Protein AF-A0A2Z6RZK9-F1 (afdb_monomer)

Foldseek 3Di:
DDDDDDPPPPLVVLVVVVVVCLVVLVVLLDLVNLVSLQVQLVPPVRDDDLVSLLSNLVSLLDPVSQDQQDPVSLVSLVSSVSSNVSSVVVCVPDPHDDDPVSVVSNVVSVVVSVVSNVSNVVNVVVVCVVVPPDPPVPPPD

Sequence (141 aa):
MEGSPSQSGSSSSNIAVLNENIKDLKNLTKPNYLHALKLLFENLQNEFSPQSLINSLEALIDPTPFNYYSKESVIRLELHLRTWVTILERICFSPIVLSKELRDNVYSSLAKFAEIHRKTTLVIEIGLDNSFRPNFNQFNH

Secondary structure (DSSP, 8-state):
-PPPP---TTHHHHHHHHHHHTS-GGGGGSHHHHHHHHHHHH-TTS---HHHHHHHHHHHS--TT--TT-HHHHHHHHHHHHHHHHHHHHHHTTT----HHHHHHHHHHHHHHHHHHHHHHHHHHHHHHHHH---GGGS--

Solvent-accessible surface area (backbone atoms only — not comparable to full-atom values): 8511 Å² total; per-residue (Å²): 137,84,82,79,82,80,91,66,73,66,64,61,55,53,50,52,54,44,60,56,42,62,74,46,55,82,54,59,78,40,64,70,51,40,51,55,52,31,57,53,57,67,38,79,87,58,84,74,55,69,65,59,54,50,55,52,50,64,62,65,44,63,66,82,86,67,59,71,87,47,77,68,40,54,58,46,49,53,50,50,52,51,31,51,48,42,50,49,49,56,40,72,77,41,101,60,82,79,53,70,68,57,50,54,48,48,55,56,30,51,56,50,50,52,52,49,50,54,53,29,51,50,51,49,52,52,53,45,55,68,70,64,56,71,75,80,78,74,79,80,125

Mean predicted aligned error: 12.16 Å

Radius of gyration: 20.81 Å; Cα contacts (8 Å, |Δi|>4): 69; chains: 1; bounding box: 50×32×84 Å

pLDDT: mean 74.68, std 18.2, range [35.5, 95.56]

Structure (mmCIF, N/CA/C/O backbone):
data_AF-A0A2Z6RZK9-F1
#
_entry.id   AF-A0A2Z6RZK9-F1
#
loop_
_atom_site.group_PDB
_atom_site.id
_atom_site.type_symbol
_atom_site.label_atom_id
_atom_site.label_alt_id
_atom_site.label_comp_id
_atom_site.label_asym_id
_atom_site.label_entity_id
_atom_site.label_seq_id
_atom_site.pdbx_PDB_ins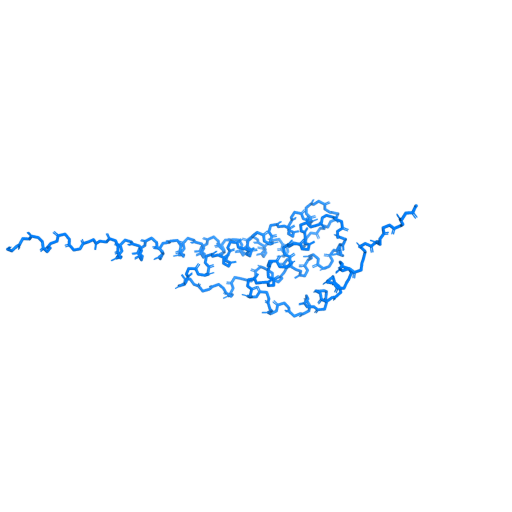_code
_atom_site.Cartn_x
_atom_site.Cartn_y
_atom_site.Cartn_z
_atom_site.occupancy
_atom_site.B_iso_or_equiv
_atom_site.auth_seq_id
_atom_site.auth_comp_id
_atom_site.auth_asym_id
_atom_site.auth_atom_id
_atom_site.pdbx_PDB_model_num
ATOM 1 N N . MET A 1 1 ? 27.427 -3.086 41.692 1.00 39.72 1 MET A N 1
ATOM 2 C CA . MET A 1 1 ? 26.005 -2.945 41.322 1.00 39.72 1 MET A CA 1
ATOM 3 C C . MET A 1 1 ? 25.950 -1.776 40.354 1.00 39.72 1 MET A C 1
ATOM 5 O O . MET A 1 1 ? 25.763 -0.644 40.770 1.00 39.72 1 MET A O 1
ATOM 9 N N . GLU A 1 2 ? 26.316 -2.032 39.099 1.00 35.91 2 GLU A N 1
ATOM 10 C CA . GLU A 1 2 ? 26.348 -1.005 38.055 1.00 35.91 2 GLU A CA 1
ATOM 11 C C . GLU A 1 2 ? 24.962 -0.927 37.420 1.00 35.91 2 GLU A C 1
ATOM 13 O O . GLU A 1 2 ? 24.450 -1.919 36.905 1.00 35.91 2 GLU A O 1
ATOM 18 N N . GLY A 1 3 ? 24.326 0.237 37.536 1.00 42.28 3 GLY A N 1
ATOM 19 C CA . GLY A 1 3 ? 23.067 0.525 36.865 1.00 42.28 3 GLY A CA 1
ATOM 20 C C . GLY A 1 3 ? 23.322 0.773 35.384 1.00 42.28 3 GLY A C 1
ATOM 21 O O . GLY A 1 3 ? 24.082 1.668 35.023 1.00 42.28 3 GLY A O 1
ATOM 22 N N . SER A 1 4 ? 22.690 -0.023 34.528 1.00 40.69 4 SER A N 1
ATOM 23 C CA . SER A 1 4 ? 22.663 0.214 33.086 1.00 40.69 4 SER A CA 1
ATOM 24 C C . SER A 1 4 ? 21.869 1.494 32.771 1.00 40.69 4 SER A C 1
ATOM 26 O O . SER A 1 4 ? 20.823 1.713 33.387 1.00 40.69 4 SER A O 1
ATOM 28 N N . PRO A 1 5 ? 22.293 2.334 31.809 1.00 45.03 5 PRO A N 1
ATOM 29 C CA . PRO A 1 5 ? 21.509 3.488 31.393 1.00 45.03 5 PRO A CA 1
ATOM 30 C C . PRO A 1 5 ? 20.358 3.038 30.487 1.00 45.03 5 PRO A C 1
ATOM 32 O O . PRO A 1 5 ? 20.573 2.390 29.462 1.00 45.03 5 PRO A O 1
ATOM 35 N N . SER A 1 6 ? 19.133 3.413 30.854 1.00 44.59 6 SER A N 1
ATOM 36 C CA . SER A 1 6 ? 17.923 3.207 30.059 1.00 44.59 6 SER A CA 1
ATOM 37 C C . SER A 1 6 ? 18.034 3.871 28.681 1.00 44.59 6 SER A C 1
ATOM 39 O O . SER A 1 6 ? 18.014 5.096 28.560 1.00 44.59 6 SER A O 1
ATOM 41 N N . GLN A 1 7 ? 18.084 3.062 27.621 1.00 43.22 7 GLN A N 1
ATOM 42 C CA . GLN A 1 7 ? 17.841 3.493 26.242 1.00 43.22 7 GLN A CA 1
ATOM 43 C C . GLN A 1 7 ? 16.335 3.722 26.022 1.00 43.22 7 GLN A C 1
ATOM 45 O O . GLN A 1 7 ? 15.662 2.918 25.389 1.00 43.22 7 GLN A O 1
ATOM 50 N N . SER A 1 8 ? 15.772 4.806 26.559 1.00 40.50 8 SER A N 1
ATOM 51 C CA . SER A 1 8 ? 14.391 5.228 26.244 1.00 40.50 8 SER A CA 1
ATOM 52 C C . SER A 1 8 ? 14.317 6.571 25.508 1.00 40.50 8 SER A C 1
ATOM 54 O O . SER A 1 8 ? 13.237 7.011 25.122 1.00 40.50 8 SER A O 1
ATOM 56 N N . GLY A 1 9 ? 15.461 7.221 25.265 1.00 35.50 9 GLY A N 1
ATOM 57 C CA . GLY A 1 9 ? 15.517 8.592 24.747 1.00 35.50 9 GLY A CA 1
ATOM 58 C C . GLY A 1 9 ? 15.498 8.764 23.222 1.00 35.50 9 GLY A C 1
ATOM 59 O O . GLY A 1 9 ? 15.293 9.887 22.770 1.00 35.50 9 GLY A O 1
ATOM 60 N N . SER A 1 10 ? 15.710 7.715 22.412 1.00 43.12 10 SER A N 1
ATOM 61 C CA . SER A 1 10 ? 15.830 7.869 20.944 1.00 43.12 10 SER A CA 1
ATOM 62 C C . SER A 1 10 ? 14.545 7.581 20.158 1.00 43.12 10 SER A C 1
ATOM 64 O O . SER A 1 10 ? 14.350 8.141 19.082 1.00 43.12 10 SER A O 1
ATOM 66 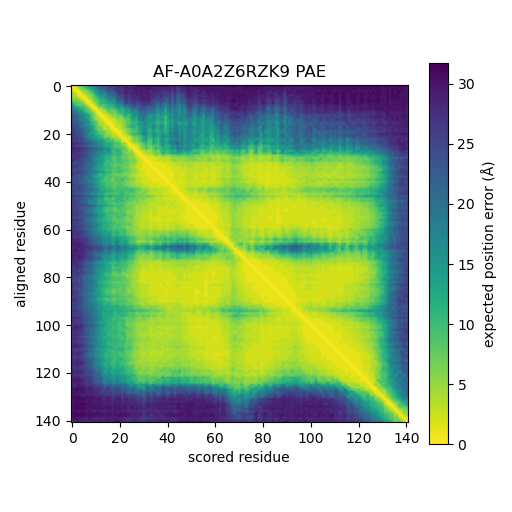N N . SER A 1 11 ? 13.636 6.750 20.679 1.00 45.62 11 SER A N 1
ATOM 67 C CA . SER A 1 11 ? 12.389 6.410 19.975 1.00 45.62 11 SER A CA 1
ATOM 68 C C . SER A 1 11 ? 11.384 7.564 19.993 1.00 45.62 11 SER A C 1
ATOM 70 O O . SER A 1 11 ? 10.771 7.864 18.971 1.00 45.62 11 SER A O 1
ATOM 72 N N . SER A 1 12 ? 11.263 8.272 21.119 1.00 44.72 12 SER A N 1
ATOM 73 C CA . SER A 1 12 ? 10.294 9.365 21.275 1.00 44.72 12 SER A CA 1
ATOM 74 C C . SER A 1 12 ? 10.627 10.595 20.423 1.00 44.72 12 SER A C 1
ATOM 76 O O . SER A 1 12 ? 9.718 11.242 19.905 1.00 44.72 12 SER A O 1
ATOM 78 N N . SER A 1 13 ? 11.915 10.904 20.223 1.00 44.50 13 SER A N 1
ATOM 79 C CA . SER A 1 13 ? 12.345 12.022 19.370 1.00 44.50 13 SER A CA 1
ATOM 80 C C . SER A 1 13 ? 12.116 11.730 17.885 1.00 44.50 13 SER A C 1
ATOM 82 O O . SER A 1 13 ? 11.633 12.597 17.161 1.00 44.50 13 SER A O 1
ATOM 84 N N . ASN A 1 14 ? 12.364 10.493 17.443 1.00 47.41 14 ASN A N 1
ATOM 85 C CA . ASN A 1 14 ? 12.094 10.069 16.070 1.00 47.41 14 ASN A CA 1
ATOM 86 C C . ASN A 1 14 ? 10.592 10.054 15.753 1.00 47.41 14 ASN A C 1
ATOM 88 O O . ASN A 1 14 ? 10.204 10.474 14.666 1.00 47.41 14 ASN A O 1
ATOM 92 N N . ILE A 1 15 ? 9.746 9.631 16.700 1.00 51.53 15 ILE A N 1
ATOM 93 C CA . ILE A 1 15 ? 8.284 9.647 16.540 1.00 51.53 15 ILE A CA 1
ATOM 94 C C . ILE A 1 15 ? 7.758 11.081 16.455 1.00 51.53 15 ILE A C 1
ATOM 96 O O . ILE A 1 15 ? 6.959 11.362 15.570 1.00 51.53 15 ILE A O 1
ATOM 100 N N . ALA A 1 16 ? 8.216 12.003 17.309 1.00 49.06 16 ALA A N 1
ATOM 101 C CA . ALA A 1 16 ? 7.786 13.404 17.259 1.00 49.06 16 ALA A CA 1
ATOM 102 C C . ALA A 1 16 ? 8.204 14.092 15.947 1.00 49.06 16 ALA A C 1
ATOM 104 O O . ALA A 1 16 ? 7.379 14.729 15.295 1.00 49.06 16 ALA A O 1
ATOM 105 N N . VAL A 1 17 ? 9.453 13.883 15.513 1.00 49.41 17 VAL A N 1
ATOM 106 C CA . VAL A 1 17 ? 9.977 14.407 14.243 1.00 49.41 17 VAL A CA 1
ATOM 107 C C . VAL A 1 17 ? 9.222 13.816 13.051 1.00 49.41 17 VAL A C 1
ATOM 109 O O . VAL A 1 17 ? 8.901 14.539 12.117 1.00 49.41 17 VAL A O 1
ATOM 112 N N . LEU A 1 18 ? 8.873 12.526 13.071 1.00 52.31 18 LEU A N 1
ATOM 113 C CA . LEU A 1 18 ? 8.072 11.919 12.006 1.00 52.31 18 LEU A CA 1
ATOM 114 C C . LEU A 1 18 ? 6.591 12.285 12.069 1.00 52.31 18 LEU A C 1
ATOM 116 O O . LEU A 1 18 ? 5.997 12.390 11.013 1.00 52.31 18 LEU A O 1
ATOM 120 N N . ASN A 1 19 ? 5.996 12.561 13.229 1.00 52.00 19 ASN A N 1
ATOM 121 C CA . ASN A 1 19 ? 4.621 13.068 13.310 1.00 52.00 19 ASN A CA 1
ATOM 122 C C . ASN A 1 19 ? 4.519 14.496 12.742 1.00 52.00 19 ASN A C 1
ATOM 124 O O . ASN A 1 19 ? 3.540 14.835 12.077 1.00 52.00 19 ASN A O 1
ATOM 128 N N . GLU A 1 20 ? 5.562 15.310 12.938 1.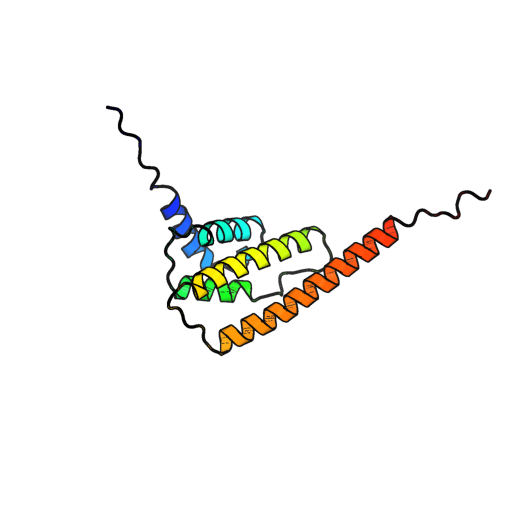00 50.00 20 GLU A N 1
ATOM 129 C CA . GLU A 1 20 ? 5.726 16.583 12.231 1.00 50.00 20 GLU A CA 1
ATOM 130 C C . GLU A 1 20 ? 5.980 16.360 10.728 1.00 50.00 20 GLU A C 1
ATOM 132 O O . GLU A 1 20 ? 5.313 16.981 9.908 1.00 50.00 20 GLU A O 1
ATOM 137 N N . ASN A 1 21 ? 6.829 15.400 10.337 1.00 48.72 21 ASN A N 1
ATOM 138 C CA . ASN A 1 21 ? 7.094 15.090 8.921 1.00 48.72 21 ASN A CA 1
ATOM 139 C C . ASN A 1 21 ? 5.953 14.332 8.207 1.00 48.72 21 ASN A C 1
ATOM 141 O O . ASN A 1 21 ? 5.908 14.335 6.981 1.00 48.72 21 ASN A O 1
ATOM 145 N N . ILE A 1 22 ? 5.013 13.706 8.925 1.00 52.78 22 ILE A N 1
ATOM 146 C CA . ILE A 1 22 ? 3.749 13.169 8.389 1.00 52.78 22 ILE A CA 1
ATOM 147 C C . ILE A 1 22 ? 2.840 14.330 7.963 1.00 52.78 22 ILE A C 1
ATOM 149 O O . ILE A 1 22 ? 1.911 14.120 7.197 1.00 52.78 22 ILE A O 1
ATOM 153 N N . LYS A 1 23 ? 3.100 15.576 8.378 1.00 50.38 23 LYS A N 1
ATOM 154 C CA . LYS A 1 23 ? 2.490 16.742 7.715 1.00 50.38 23 LYS A CA 1
ATOM 155 C C . LYS A 1 23 ? 3.168 17.052 6.372 1.00 50.38 23 LYS A C 1
ATOM 157 O O . LYS A 1 23 ? 2.506 17.541 5.460 1.00 50.38 23 LYS A O 1
ATOM 162 N N . ASP A 1 24 ? 4.429 16.656 6.202 1.00 53.19 24 ASP A N 1
ATOM 163 C CA . ASP A 1 24 ? 5.241 16.806 4.986 1.00 53.19 24 ASP A CA 1
ATOM 164 C C . ASP A 1 24 ? 5.300 15.516 4.140 1.00 53.19 24 ASP A C 1
ATOM 166 O O . ASP A 1 24 ? 6.353 15.102 3.639 1.00 53.19 24 ASP A O 1
ATOM 170 N N . LEU A 1 25 ? 4.136 14.897 3.907 1.00 55.78 25 LEU A N 1
ATOM 171 C CA . LEU A 1 25 ? 3.940 13.668 3.105 1.00 55.78 25 LEU A CA 1
ATOM 172 C C . LEU A 1 25 ? 4.579 13.720 1.707 1.00 55.78 25 LEU A C 1
ATOM 174 O O . LEU A 1 25 ? 4.882 12.685 1.117 1.00 55.78 25 LEU A O 1
ATOM 178 N N . LYS A 1 26 ? 4.864 14.921 1.188 1.00 56.34 26 LYS A N 1
ATOM 179 C CA . LYS A 1 26 ? 5.576 15.146 -0.082 1.00 56.34 26 LYS A CA 1
ATOM 180 C C . LYS A 1 26 ? 6.984 14.525 -0.108 1.00 56.34 26 LYS A C 1
ATOM 182 O O . LYS A 1 26 ? 7.502 14.221 -1.184 1.00 56.34 26 LYS A O 1
ATOM 187 N N . ASN A 1 27 ? 7.594 14.294 1.056 1.00 59.47 27 ASN A N 1
ATOM 188 C CA . ASN A 1 27 ? 8.927 13.699 1.172 1.00 59.47 27 ASN A CA 1
ATOM 189 C C . ASN A 1 27 ? 8.934 12.159 1.114 1.00 59.47 27 ASN A C 1
ATOM 191 O O . ASN A 1 27 ? 10.009 11.574 0.952 1.00 59.47 27 ASN A O 1
ATOM 195 N N . LEU A 1 28 ? 7.768 11.494 1.148 1.00 64.88 28 LEU A N 1
ATOM 196 C CA . LEU A 1 28 ? 7.64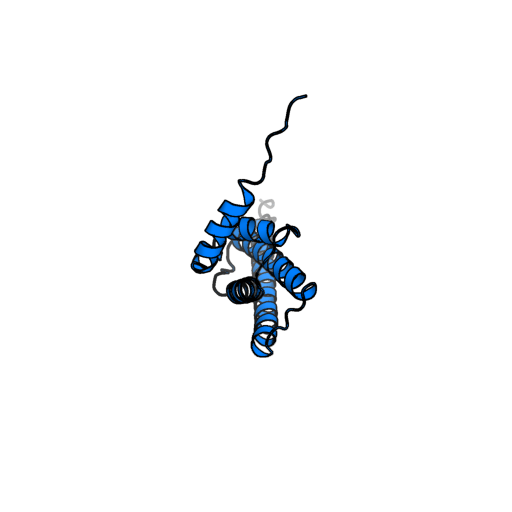9 10.029 1.000 1.00 64.88 28 LEU A CA 1
ATOM 197 C C . LEU A 1 28 ? 8.064 9.513 -0.387 1.00 64.88 28 LEU A C 1
ATOM 199 O O . LEU A 1 28 ? 8.126 8.313 -0.625 1.00 64.88 28 LEU A O 1
ATOM 203 N N . THR A 1 29 ? 8.420 10.413 -1.300 1.00 66.19 29 THR A N 1
ATOM 204 C CA . THR A 1 29 ? 9.006 10.083 -2.600 1.00 66.19 29 THR A CA 1
ATOM 205 C C . THR A 1 29 ? 10.449 9.572 -2.508 1.00 66.19 29 THR A C 1
ATOM 207 O O . THR A 1 29 ? 10.920 8.935 -3.453 1.00 66.19 29 THR A O 1
ATOM 210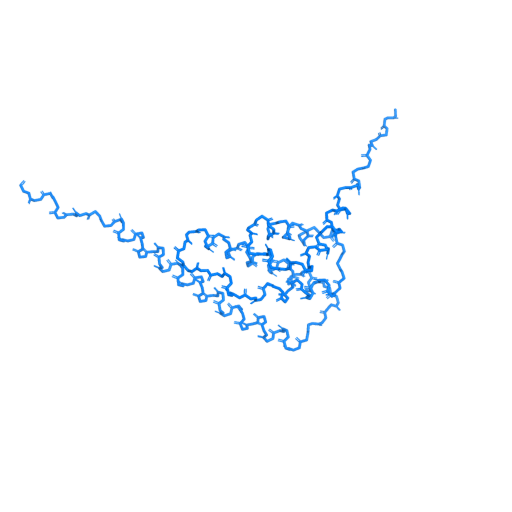 N N . LYS A 1 30 ? 11.171 9.803 -1.397 1.00 75.44 30 LYS A N 1
ATOM 211 C CA . LYS A 1 30 ? 12.566 9.345 -1.246 1.00 75.44 30 LYS A CA 1
ATOM 212 C C . LYS A 1 30 ? 12.653 8.011 -0.481 1.00 75.44 30 LYS A C 1
ATOM 214 O O . LYS A 1 30 ? 12.066 7.899 0.598 1.00 75.44 30 LYS A O 1
ATOM 219 N N . PRO A 1 31 ? 13.470 7.041 -0.943 1.00 79.81 31 PRO A N 1
ATOM 220 C CA . PRO A 1 31 ? 13.596 5.722 -0.310 1.00 79.81 31 PRO A CA 1
ATOM 221 C C . PRO A 1 31 ? 13.949 5.751 1.183 1.00 79.81 31 PRO A C 1
ATOM 223 O O . PRO A 1 31 ? 13.379 4.992 1.959 1.00 79.81 31 PRO A O 1
ATOM 226 N N . ASN A 1 32 ? 14.836 6.654 1.613 1.00 79.12 32 ASN A N 1
ATOM 227 C CA . ASN A 1 32 ? 15.260 6.726 3.017 1.00 79.12 32 ASN A CA 1
ATOM 228 C C . ASN A 1 32 ? 14.100 7.077 3.963 1.00 79.12 32 ASN A C 1
ATOM 230 O O . ASN A 1 32 ? 14.026 6.532 5.063 1.00 79.12 32 ASN A O 1
ATOM 234 N N . TYR A 1 33 ? 13.175 7.942 3.530 1.00 80.56 33 TYR A N 1
ATOM 235 C CA . TYR A 1 33 ? 11.993 8.283 4.323 1.00 80.56 33 TYR A CA 1
ATOM 236 C C . TYR A 1 33 ? 10.998 7.119 4.371 1.00 80.56 33 TYR A C 1
ATOM 238 O O . TYR A 1 33 ? 10.507 6.799 5.450 1.00 80.56 33 TYR A O 1
ATOM 246 N N . LEU A 1 34 ? 10.764 6.428 3.247 1.00 82.50 34 LEU A N 1
ATOM 247 C CA . LEU A 1 34 ? 9.920 5.222 3.218 1.00 82.50 34 LEU A CA 1
ATOM 248 C C . LEU A 1 34 ? 10.470 4.107 4.112 1.00 82.50 34 LEU A C 1
ATOM 250 O O . LEU A 1 34 ? 9.704 3.437 4.801 1.00 82.50 34 LEU A O 1
ATOM 254 N N . HIS A 1 35 ? 11.792 3.930 4.124 1.00 85.19 35 HIS A N 1
ATOM 255 C CA . HIS A 1 35 ? 12.457 2.949 4.971 1.00 85.19 35 HIS A CA 1
ATOM 256 C C . HIS A 1 35 ? 12.323 3.291 6.460 1.00 85.19 35 HIS A C 1
ATOM 258 O O . HIS A 1 35 ? 11.961 2.429 7.257 1.00 85.19 35 HIS A O 1
ATOM 264 N N . ALA A 1 36 ? 12.561 4.551 6.842 1.00 85.75 36 ALA A N 1
ATOM 265 C CA . ALA A 1 36 ? 12.362 4.999 8.220 1.00 85.75 36 ALA A CA 1
ATOM 266 C C . ALA A 1 36 ? 10.902 4.823 8.669 1.00 85.75 36 ALA A C 1
ATOM 268 O O . ALA A 1 36 ? 10.649 4.335 9.770 1.00 85.75 36 ALA A O 1
ATOM 269 N N . LEU A 1 37 ? 9.946 5.155 7.795 1.00 85.31 37 LEU A N 1
ATOM 270 C CA . LEU A 1 37 ? 8.520 4.982 8.058 1.00 85.31 37 LEU A CA 1
ATOM 271 C C . LEU A 1 37 ? 8.151 3.505 8.255 1.00 85.31 37 LEU A C 1
ATOM 273 O O . LEU A 1 37 ? 7.432 3.170 9.192 1.00 85.31 37 LEU A O 1
ATOM 277 N N . LYS A 1 38 ? 8.685 2.614 7.415 1.00 89.44 38 LYS A N 1
ATOM 278 C CA . LYS A 1 38 ? 8.503 1.165 7.555 1.00 89.44 38 LYS A CA 1
ATOM 279 C C . LYS A 1 38 ? 8.977 0.672 8.922 1.00 89.44 38 LYS A C 1
ATOM 281 O O . LYS A 1 38 ? 8.199 0.048 9.634 1.00 89.44 38 LYS A O 1
ATOM 286 N N . LEU A 1 39 ? 10.207 1.011 9.318 1.00 88.69 39 LEU A N 1
ATOM 287 C CA . LEU A 1 39 ? 10.768 0.596 10.611 1.00 88.69 39 LEU A CA 1
ATOM 288 C C . LEU A 1 39 ? 9.918 1.064 11.800 1.00 88.69 39 LEU A C 1
ATOM 290 O O . LEU A 1 39 ? 9.792 0.347 12.793 1.00 88.69 39 LEU A O 1
ATOM 294 N N . LEU A 1 40 ? 9.318 2.254 11.705 1.00 87.50 40 LEU A N 1
ATOM 295 C CA . LEU A 1 40 ? 8.419 2.753 12.742 1.00 87.50 40 LEU A CA 1
ATOM 296 C C . LEU A 1 40 ? 7.168 1.889 12.894 1.00 87.50 40 LEU A C 1
ATOM 298 O O . LEU A 1 40 ? 6.794 1.583 14.026 1.00 87.50 40 LEU A O 1
ATOM 302 N N . PHE A 1 41 ? 6.521 1.522 11.786 1.00 87.50 41 PHE A N 1
ATOM 303 C CA . PHE A 1 41 ? 5.296 0.724 11.822 1.00 87.50 41 PHE A CA 1
ATOM 304 C C . PHE A 1 41 ? 5.550 -0.759 12.112 1.00 87.50 41 PHE A C 1
ATOM 306 O O . PHE A 1 41 ? 4.679 -1.408 12.687 1.00 87.50 41 PHE A O 1
ATOM 313 N N . GLU A 1 42 ? 6.730 -1.285 11.771 1.00 88.75 42 GLU A N 1
ATOM 314 C CA . GLU A 1 42 ? 7.138 -2.659 12.107 1.00 88.75 42 GLU A CA 1
ATOM 315 C C . GLU A 1 42 ? 7.363 -2.850 13.612 1.00 88.75 42 GLU A C 1
ATOM 317 O O . GLU A 1 42 ? 7.164 -3.944 14.143 1.00 88.75 42 GLU A O 1
ATOM 322 N N . ASN A 1 43 ? 7.757 -1.795 14.327 1.00 87.50 43 ASN A N 1
ATOM 323 C CA . ASN A 1 43 ? 7.913 -1.872 15.769 1.00 87.50 43 ASN A CA 1
ATOM 324 C C . ASN A 1 43 ? 6.544 -1.849 16.469 1.00 87.50 43 ASN A C 1
ATOM 326 O O . ASN A 1 43 ? 5.950 -0.795 16.688 1.00 87.50 43 ASN A O 1
ATOM 330 N N . LEU A 1 44 ? 6.080 -3.026 16.892 1.00 82.19 44 LEU A N 1
ATOM 331 C CA . LEU A 1 44 ? 4.796 -3.205 17.576 1.00 82.19 44 LEU A CA 1
ATOM 332 C C . LEU A 1 44 ? 4.689 -2.466 18.921 1.00 82.19 44 LEU A C 1
ATOM 334 O O . LEU A 1 44 ? 3.571 -2.228 19.370 1.00 82.19 44 LEU A O 1
ATOM 338 N N . GLN A 1 45 ? 5.816 -2.088 19.540 1.00 84.44 45 GLN A N 1
ATOM 339 C CA . GLN A 1 45 ? 5.833 -1.275 20.764 1.00 84.44 45 GLN A CA 1
ATOM 340 C C . GLN A 1 45 ? 5.442 0.186 20.501 1.00 84.44 45 GLN A C 1
ATOM 342 O O . GLN A 1 45 ? 5.085 0.905 21.429 1.00 84.44 45 GLN A O 1
ATOM 347 N N . ASN A 1 46 ? 5.517 0.643 19.248 1.00 84.50 46 ASN A N 1
ATOM 348 C CA . ASN A 1 46 ? 5.117 1.994 18.888 1.00 84.50 46 ASN A CA 1
ATOM 349 C C . ASN A 1 46 ? 3.597 2.070 18.774 1.00 84.50 46 ASN A C 1
ATOM 351 O O . ASN A 1 46 ? 3.006 1.499 17.857 1.00 84.50 46 ASN A O 1
ATOM 355 N N . GLU A 1 47 ? 2.960 2.823 19.659 1.00 83.81 47 GLU A N 1
ATOM 356 C CA . GLU A 1 47 ? 1.536 3.116 19.554 1.00 83.81 47 GLU A CA 1
ATOM 357 C C . GLU A 1 47 ? 1.290 4.270 18.578 1.00 83.81 47 GLU A C 1
ATOM 359 O O . GLU A 1 47 ? 1.966 5.299 18.608 1.00 83.81 47 GLU A O 1
ATOM 364 N N . PHE A 1 48 ? 0.298 4.099 17.707 1.00 85.31 48 PHE A N 1
ATOM 365 C CA . PHE A 1 48 ? -0.115 5.117 16.750 1.00 85.31 48 PHE A CA 1
ATOM 366 C C . PHE A 1 48 ? -1.586 5.433 16.951 1.00 85.31 48 PHE A C 1
ATOM 368 O O . PHE A 1 48 ? -2.401 4.540 17.186 1.00 85.31 48 PHE A O 1
ATOM 375 N N . SER A 1 49 ? -1.938 6.708 16.803 1.00 87.75 49 SER A N 1
ATOM 376 C CA . SER A 1 49 ? -3.347 7.079 16.757 1.00 87.75 49 SER A CA 1
ATOM 377 C C . SER A 1 49 ? -4.004 6.494 15.496 1.00 87.75 49 SER A C 1
ATOM 379 O O . SER A 1 49 ? -3.346 6.408 14.449 1.00 87.75 49 SER A O 1
ATOM 381 N N . PRO A 1 50 ? -5.306 6.157 15.539 1.00 88.44 50 PRO A N 1
ATOM 382 C CA . PRO A 1 50 ? -6.044 5.748 14.347 1.00 88.44 50 PRO A CA 1
ATOM 383 C C . PRO A 1 50 ? -5.911 6.738 13.186 1.00 88.44 50 PRO A C 1
ATOM 385 O O . PRO A 1 50 ? -5.706 6.332 12.045 1.00 88.44 50 PRO A O 1
ATOM 388 N N . GLN A 1 51 ? -5.947 8.042 13.480 1.00 87.94 51 GLN A N 1
ATOM 389 C CA . GLN A 1 51 ? -5.826 9.082 12.462 1.00 87.94 51 GLN A CA 1
ATOM 390 C C . GLN A 1 51 ? -4.432 9.112 11.824 1.00 87.94 51 GLN A C 1
ATOM 392 O O . GLN A 1 51 ? -4.319 9.300 10.619 1.00 87.94 51 GLN A O 1
ATOM 397 N N . SER A 1 52 ? -3.366 8.882 12.598 1.00 86.88 52 SER A N 1
ATOM 398 C CA . SER A 1 52 ? -1.998 8.806 12.065 1.00 86.88 52 SER A CA 1
ATOM 399 C C . SER A 1 52 ? -1.844 7.648 11.077 1.00 86.88 52 SER A C 1
ATOM 401 O O . SER A 1 52 ? -1.208 7.816 10.038 1.00 86.88 52 SER A O 1
ATOM 403 N N . LEU A 1 53 ? -2.445 6.490 11.373 1.00 89.38 53 LEU A N 1
ATOM 404 C CA . LEU A 1 53 ? -2.446 5.330 10.477 1.00 89.38 53 LEU A CA 1
ATOM 405 C C . LEU A 1 53 ? -3.253 5.603 9.204 1.00 89.38 53 LEU A C 1
ATOM 407 O O . LEU A 1 53 ? -2.770 5.320 8.111 1.00 89.38 53 LEU A O 1
ATOM 411 N N . ILE A 1 54 ? -4.438 6.206 9.336 1.00 90.69 54 ILE A N 1
ATOM 412 C CA . ILE A 1 54 ? -5.293 6.583 8.201 1.00 90.69 54 ILE A CA 1
ATOM 413 C C . ILE A 1 54 ? -4.591 7.600 7.293 1.00 90.69 54 ILE A C 1
ATOM 415 O O . ILE A 1 54 ? -4.467 7.351 6.099 1.00 90.69 54 ILE A O 1
ATOM 419 N N . ASN A 1 55 ? -4.051 8.686 7.850 1.00 89.00 55 ASN A N 1
ATOM 420 C CA . ASN A 1 55 ? -3.341 9.711 7.077 1.00 89.00 55 ASN A CA 1
ATOM 421 C C . ASN A 1 55 ? -2.116 9.127 6.357 1.00 89.00 55 ASN A C 1
ATOM 423 O O . ASN A 1 55 ? -1.815 9.486 5.221 1.00 89.00 55 ASN A O 1
ATOM 427 N N . SER A 1 56 ? -1.402 8.210 7.018 1.00 88.25 56 SER A N 1
ATOM 428 C CA . SER A 1 56 ? -0.250 7.528 6.420 1.00 88.25 56 SER A CA 1
ATOM 429 C C . SER A 1 56 ? -0.679 6.611 5.276 1.00 88.25 56 SER A C 1
ATOM 431 O O . SER A 1 56 ? -0.017 6.569 4.241 1.00 88.25 56 SER A O 1
ATOM 433 N N . LEU A 1 57 ? -1.804 5.906 5.436 1.00 91.12 57 LEU A N 1
ATOM 434 C CA . LEU A 1 57 ? -2.391 5.090 4.379 1.00 91.12 57 LEU A CA 1
ATOM 435 C C . LEU A 1 57 ? -2.775 5.957 3.175 1.00 91.12 57 LEU A C 1
ATOM 437 O O . LEU A 1 57 ? -2.371 5.642 2.059 1.00 91.12 57 LEU A O 1
ATOM 441 N N . GLU A 1 58 ? -3.485 7.064 3.406 1.00 89.88 58 GLU A N 1
ATOM 442 C CA . GLU A 1 58 ? -3.898 8.038 2.385 1.00 89.88 58 GLU A CA 1
ATOM 443 C C . GLU A 1 58 ? -2.718 8.665 1.644 1.00 89.88 58 GLU A C 1
ATOM 445 O O . GLU A 1 58 ? -2.806 8.930 0.451 1.00 89.88 58 GLU A O 1
ATOM 450 N N . ALA A 1 59 ? -1.586 8.875 2.304 1.00 86.31 59 ALA A N 1
ATOM 451 C CA . ALA A 1 59 ? -0.407 9.399 1.629 1.00 86.31 59 ALA A CA 1
ATOM 452 C C . ALA A 1 59 ? 0.258 8.389 0.686 1.00 86.31 59 ALA A C 1
ATOM 454 O O . ALA A 1 59 ? 0.906 8.772 -0.287 1.00 86.31 59 ALA A O 1
ATOM 455 N N . LEU A 1 60 ? 0.121 7.094 0.981 1.00 88.69 60 LEU A N 1
ATOM 456 C CA . LEU A 1 60 ? 0.765 6.017 0.233 1.00 88.69 60 LEU A CA 1
ATOM 457 C C . LEU A 1 60 ? -0.115 5.453 -0.888 1.00 88.69 60 LEU A C 1
ATOM 459 O O . LEU A 1 60 ? 0.381 4.679 -1.707 1.00 88.69 60 LEU A O 1
ATOM 463 N N . ILE A 1 61 ? -1.392 5.834 -0.980 1.00 89.44 61 ILE A N 1
ATOM 464 C CA . ILE A 1 61 ? -2.240 5.384 -2.093 1.00 89.44 61 ILE A CA 1
ATOM 465 C C . ILE A 1 61 ? -1.899 6.080 -3.416 1.00 89.44 61 ILE A C 1
ATOM 467 O O . ILE A 1 61 ? -2.340 5.591 -4.450 1.00 89.44 61 ILE A O 1
ATOM 471 N N . ASP A 1 62 ? -1.168 7.201 -3.429 1.00 84.06 62 ASP A N 1
ATOM 472 C CA . ASP A 1 62 ? -0.875 7.937 -4.666 1.00 84.06 62 ASP A CA 1
ATOM 473 C C . ASP A 1 62 ? 0.216 7.238 -5.506 1.00 84.06 62 ASP A C 1
ATOM 475 O O . ASP A 1 62 ? 1.375 7.170 -5.086 1.00 84.06 62 ASP A O 1
ATOM 479 N N . PRO A 1 63 ? -0.105 6.737 -6.716 1.00 81.81 63 PRO A N 1
ATOM 480 C CA . PRO A 1 63 ? 0.876 6.103 -7.589 1.00 81.81 63 PRO A CA 1
ATOM 481 C C . PRO A 1 63 ? 1.646 7.105 -8.467 1.00 81.81 63 PRO A C 1
ATOM 483 O O . PRO A 1 63 ? 2.590 6.711 -9.152 1.00 81.81 63 PRO A O 1
ATOM 486 N N . THR A 1 64 ? 1.266 8.387 -8.481 1.00 80.69 64 THR A N 1
ATOM 487 C CA . THR A 1 64 ? 1.845 9.428 -9.354 1.00 80.69 64 THR A CA 1
ATOM 488 C C . THR A 1 64 ? 3.377 9.554 -9.262 1.00 80.69 64 THR A C 1
ATOM 490 O O . THR A 1 64 ? 4.011 9.747 -10.301 1.00 80.69 64 THR A O 1
ATOM 493 N N . PRO A 1 65 ? 4.027 9.396 -8.088 1.00 75.50 65 PRO A N 1
ATOM 494 C CA . PRO A 1 65 ? 5.487 9.507 -7.971 1.00 75.50 65 PRO A CA 1
ATOM 495 C C . PRO A 1 65 ? 6.298 8.371 -8.630 1.00 75.50 65 PRO A C 1
ATOM 497 O O . PRO A 1 65 ? 7.537 8.386 -8.615 1.00 75.50 65 PRO A O 1
ATOM 500 N N . PHE A 1 66 ? 5.649 7.343 -9.182 1.00 74.62 66 PHE A N 1
ATOM 501 C CA . PHE A 1 66 ? 6.327 6.196 -9.782 1.00 74.62 66 PHE A CA 1
ATOM 502 C C . PHE A 1 66 ? 6.512 6.371 -11.294 1.00 74.62 66 PHE A C 1
ATOM 504 O O . PHE A 1 66 ? 5.578 6.242 -12.078 1.00 74.62 66 PHE A O 1
ATOM 511 N N . ASN A 1 67 ? 7.755 6.645 -11.708 1.00 69.12 67 ASN A N 1
ATOM 512 C CA . ASN A 1 67 ? 8.169 6.677 -13.113 1.00 69.12 67 ASN A CA 1
ATOM 513 C C . ASN A 1 67 ? 8.738 5.314 -13.559 1.00 69.12 67 ASN A C 1
ATOM 515 O O . ASN A 1 67 ? 9.635 4.782 -12.912 1.00 69.12 67 ASN A O 1
ATOM 519 N N . TYR A 1 68 ? 8.264 4.784 -14.685 1.00 63.22 68 TYR A N 1
ATOM 520 C CA . TYR A 1 68 ? 8.453 3.405 -15.165 1.00 63.22 68 TYR A CA 1
ATOM 521 C C . TYR A 1 68 ? 9.832 3.087 -15.781 1.00 63.22 68 TYR A C 1
ATOM 523 O O . TYR A 1 68 ? 10.065 1.954 -16.188 1.00 63.22 68 TYR A O 1
ATOM 531 N N . TYR A 1 69 ? 10.742 4.062 -15.889 1.00 62.12 69 TYR A N 1
ATOM 532 C CA . TYR A 1 69 ? 11.928 3.948 -16.758 1.00 62.12 69 TYR A CA 1
ATOM 533 C C . TYR A 1 69 ? 13.280 3.835 -16.036 1.00 62.12 69 TYR A C 1
ATOM 535 O O . TYR A 1 69 ? 14.318 4.033 -16.662 1.00 62.12 69 TYR A O 1
ATOM 543 N N . SER A 1 70 ? 13.320 3.519 -14.737 1.00 67.25 70 SER A N 1
ATOM 544 C CA . SER A 1 70 ? 14.598 3.294 -14.043 1.00 67.25 70 SER A CA 1
ATOM 545 C C . SER A 1 70 ? 14.573 2.080 -13.116 1.00 67.25 70 SER A C 1
ATOM 547 O O . SER A 1 70 ? 13.559 1.761 -12.498 1.00 67.25 70 SER A O 1
ATOM 549 N N . LYS A 1 71 ? 15.723 1.408 -12.979 1.00 68.94 71 LYS A N 1
ATOM 550 C CA . LYS A 1 71 ? 15.916 0.287 -12.041 1.00 68.94 71 LYS A CA 1
ATOM 551 C C . LYS A 1 71 ? 15.627 0.696 -10.591 1.00 68.94 71 LYS A C 1
ATOM 553 O O . LYS A 1 71 ? 15.046 -0.070 -9.827 1.00 68.94 71 LYS A O 1
ATOM 558 N N . GLU A 1 72 ? 15.974 1.930 -10.232 1.00 73.19 72 GLU A N 1
ATOM 559 C CA . GLU A 1 72 ? 15.662 2.516 -8.924 1.00 73.19 72 GLU A CA 1
ATOM 560 C C . GLU A 1 72 ? 14.152 2.629 -8.673 1.00 73.19 72 GLU A C 1
ATOM 562 O O . GLU A 1 72 ? 13.717 2.584 -7.522 1.00 73.19 72 GLU A O 1
ATOM 567 N N . SER A 1 73 ? 13.330 2.725 -9.722 1.00 73.44 73 SER A N 1
ATOM 568 C CA . SER A 1 73 ? 11.875 2.742 -9.579 1.00 73.44 73 SER A CA 1
ATOM 569 C C . SER A 1 73 ? 11.280 1.410 -9.149 1.00 73.44 73 SER A C 1
ATOM 571 O O . SER A 1 73 ? 10.300 1.440 -8.411 1.00 73.44 73 SER A O 1
ATOM 573 N N . VAL A 1 74 ? 11.875 0.266 -9.512 1.00 79.38 74 VAL A N 1
ATOM 574 C CA . VAL A 1 74 ? 11.421 -1.045 -9.004 1.00 79.38 74 VAL A CA 1
ATOM 575 C C . VAL A 1 74 ? 11.714 -1.171 -7.518 1.00 79.38 74 VAL A C 1
ATOM 577 O O . VAL A 1 74 ? 10.817 -1.490 -6.747 1.00 79.38 74 VAL A O 1
ATOM 580 N N . ILE A 1 75 ? 12.943 -0.849 -7.107 1.00 82.94 75 ILE A N 1
ATOM 581 C CA . ILE A 1 75 ? 13.353 -0.910 -5.696 1.00 82.94 75 ILE A CA 1
ATOM 582 C C . ILE A 1 75 ? 12.480 0.028 -4.854 1.00 82.94 75 ILE A C 1
ATOM 584 O O . ILE A 1 75 ? 12.015 -0.339 -3.775 1.00 82.94 75 ILE A O 1
ATOM 588 N N . ARG A 1 76 ? 12.210 1.238 -5.362 1.00 84.12 76 ARG A N 1
ATOM 589 C CA . ARG A 1 76 ? 11.321 2.196 -4.699 1.00 84.12 76 ARG A CA 1
ATOM 590 C C . ARG A 1 76 ? 9.883 1.682 -4.619 1.00 84.12 76 ARG A C 1
ATOM 592 O O . ARG A 1 76 ? 9.267 1.831 -3.570 1.00 84.12 76 ARG A O 1
ATOM 599 N N . LEU A 1 77 ? 9.354 1.095 -5.696 1.00 86.75 77 LEU A N 1
ATOM 600 C CA . LEU A 1 77 ? 8.001 0.528 -5.733 1.00 86.75 77 LEU A CA 1
ATOM 601 C C . LEU A 1 77 ? 7.851 -0.626 -4.739 1.00 86.75 77 LEU A C 1
ATOM 603 O O . LEU A 1 77 ? 6.886 -0.658 -3.983 1.00 86.75 77 LEU A O 1
ATOM 607 N N . GLU A 1 78 ? 8.823 -1.535 -4.695 1.00 88.62 78 GLU A N 1
ATOM 608 C CA . GLU A 1 78 ? 8.846 -2.643 -3.740 1.00 88.62 78 GLU A CA 1
ATOM 609 C C . GLU A 1 78 ? 8.865 -2.134 -2.295 1.00 88.62 78 GLU A C 1
ATOM 611 O O . GLU A 1 78 ? 8.066 -2.579 -1.469 1.00 88.62 78 GLU A O 1
ATOM 616 N N . LEU A 1 79 ? 9.739 -1.169 -1.988 1.00 89.94 79 LEU A N 1
ATOM 617 C CA . LEU A 1 79 ? 9.812 -0.574 -0.655 1.00 89.94 79 LEU A CA 1
ATOM 618 C C . LEU A 1 79 ? 8.496 0.112 -0.271 1.00 89.94 79 LEU A C 1
ATOM 620 O O . LEU A 1 79 ? 8.014 -0.085 0.840 1.00 89.94 79 LEU A O 1
ATOM 624 N N . HIS A 1 80 ? 7.897 0.866 -1.193 1.00 90.25 80 HIS A N 1
ATOM 625 C CA . HIS A 1 80 ? 6.612 1.533 -0.988 1.00 90.25 80 HIS A CA 1
ATOM 626 C C . HIS A 1 80 ? 5.492 0.543 -0.671 1.00 90.25 80 HIS A C 1
ATOM 628 O O . HIS A 1 80 ? 4.781 0.720 0.316 1.00 90.25 80 HIS A O 1
ATOM 634 N N . LEU A 1 81 ? 5.372 -0.530 -1.460 1.00 91.38 81 LEU A N 1
ATOM 635 C CA . LEU A 1 81 ? 4.378 -1.579 -1.235 1.00 91.38 81 LEU A CA 1
ATOM 636 C C . LEU A 1 81 ? 4.586 -2.276 0.113 1.00 91.38 81 LEU A C 1
ATOM 638 O O . LEU A 1 81 ? 3.612 -2.518 0.820 1.00 91.38 81 LEU A O 1
ATOM 642 N N . ARG A 1 82 ? 5.836 -2.543 0.514 1.00 91.69 82 ARG A N 1
ATOM 643 C CA . ARG A 1 82 ? 6.139 -3.110 1.839 1.00 91.69 82 ARG A CA 1
ATOM 644 C C . ARG A 1 82 ? 5.708 -2.182 2.970 1.00 91.69 82 ARG A C 1
ATOM 646 O O . ARG A 1 82 ? 5.035 -2.639 3.885 1.00 91.69 82 ARG A O 1
ATOM 653 N N . THR A 1 83 ? 6.043 -0.893 2.891 1.00 91.62 83 THR A N 1
ATOM 654 C CA . THR A 1 83 ? 5.606 0.101 3.886 1.00 91.62 83 THR A CA 1
ATOM 655 C C . THR A 1 83 ? 4.081 0.173 3.963 1.00 91.62 83 THR A C 1
ATOM 657 O O . THR A 1 83 ? 3.513 0.231 5.053 1.00 91.62 83 THR A O 1
ATOM 660 N N . TRP A 1 84 ? 3.409 0.129 2.811 1.00 91.81 84 TRP A N 1
ATOM 661 C CA . TRP A 1 84 ? 1.952 0.162 2.729 1.00 91.81 84 TRP A CA 1
ATOM 662 C C . TRP A 1 84 ? 1.300 -1.071 3.371 1.00 91.81 84 TRP A C 1
ATOM 664 O O . TRP A 1 84 ? 0.352 -0.925 4.143 1.00 91.81 84 TRP A O 1
ATOM 674 N N . VAL A 1 85 ? 1.853 -2.268 3.136 1.00 92.56 85 VAL A N 1
ATOM 675 C CA . VAL A 1 85 ? 1.416 -3.518 3.783 1.00 92.56 85 VAL A CA 1
ATOM 676 C C . VAL A 1 85 ? 1.576 -3.442 5.299 1.00 92.56 85 VAL A C 1
ATOM 678 O O . VAL A 1 85 ? 0.622 -3.744 6.007 1.00 92.56 85 VAL A O 1
ATOM 681 N N . THR A 1 86 ? 2.713 -2.960 5.810 1.00 92.62 86 THR A N 1
ATOM 682 C CA . THR A 1 86 ? 2.922 -2.827 7.262 1.00 92.62 86 THR A CA 1
ATOM 683 C C . THR A 1 86 ? 1.858 -1.935 7.914 1.00 92.62 86 THR A C 1
ATOM 685 O O . THR A 1 86 ? 1.351 -2.247 8.989 1.00 92.62 86 THR A O 1
ATOM 688 N N . ILE A 1 87 ? 1.463 -0.833 7.267 1.00 92.00 87 ILE A N 1
ATOM 689 C CA . ILE A 1 87 ? 0.401 0.046 7.787 1.00 92.00 87 ILE A CA 1
ATOM 690 C C . ILE A 1 87 ? -0.958 -0.660 7.770 1.00 92.00 87 ILE A C 1
ATOM 692 O O . ILE A 1 87 ? -1.703 -0.572 8.748 1.00 92.00 87 ILE A O 1
ATOM 696 N N . LEU A 1 88 ? -1.276 -1.383 6.692 1.00 92.50 88 LEU A N 1
ATOM 697 C CA . LEU A 1 88 ? -2.506 -2.172 6.602 1.00 92.50 88 LEU A CA 1
ATOM 698 C C . LEU A 1 88 ? -2.563 -3.253 7.682 1.00 92.50 88 LEU A C 1
ATOM 700 O O . LEU A 1 88 ? -3.599 -3.401 8.319 1.00 92.50 88 LEU A O 1
ATOM 704 N N . GLU A 1 89 ? -1.459 -3.948 7.955 1.00 92.69 89 GLU A N 1
ATOM 705 C CA . GLU A 1 89 ? -1.370 -4.919 9.049 1.00 92.69 89 GLU A CA 1
ATOM 706 C C . GLU A 1 89 ? -1.675 -4.256 10.397 1.00 92.69 89 GLU A C 1
ATOM 708 O O . GLU A 1 89 ? -2.528 -4.740 11.143 1.00 92.69 89 GLU A O 1
ATOM 713 N N . ARG A 1 90 ? -1.062 -3.100 10.693 1.00 91.06 90 ARG A N 1
ATOM 714 C CA . ARG A 1 90 ? -1.344 -2.341 11.927 1.00 91.06 90 ARG A CA 1
ATOM 715 C C . ARG A 1 90 ? -2.823 -1.972 12.044 1.00 91.06 90 ARG A C 1
ATOM 717 O O . ARG A 1 90 ? -3.377 -2.068 13.137 1.00 91.06 90 ARG A O 1
ATOM 724 N N . ILE A 1 91 ? -3.464 -1.589 10.940 1.00 91.69 91 ILE A N 1
ATOM 725 C CA . ILE A 1 91 ? -4.901 -1.286 10.894 1.00 91.69 91 ILE A CA 1
ATOM 726 C C . ILE A 1 91 ? -5.734 -2.554 11.124 1.00 91.69 91 ILE A C 1
ATOM 728 O O . ILE A 1 91 ? -6.640 -2.530 11.951 1.00 91.69 91 ILE A O 1
ATOM 732 N N . CYS A 1 92 ? -5.414 -3.662 10.450 1.00 89.12 92 CYS A N 1
ATOM 733 C CA . CYS A 1 92 ? -6.138 -4.933 10.551 1.00 89.12 92 CYS A CA 1
ATOM 734 C C . CYS A 1 92 ? -6.078 -5.560 11.950 1.00 89.12 92 CYS A C 1
ATOM 736 O O . CYS A 1 92 ? -7.029 -6.225 12.354 1.00 89.12 92 CYS A O 1
ATOM 738 N N . PHE A 1 93 ? -4.992 -5.343 12.694 1.00 88.94 93 PHE A N 1
ATOM 739 C CA . PHE A 1 93 ? -4.839 -5.811 14.076 1.00 88.94 93 PHE A CA 1
ATOM 740 C C . PHE A 1 93 ? -5.284 -4.785 15.131 1.00 88.94 93 PHE A C 1
ATOM 742 O O . PHE A 1 93 ? -5.063 -4.992 16.323 1.00 88.94 93 PHE A O 1
ATOM 749 N N . SER A 1 94 ? -5.924 -3.692 14.712 1.00 86.00 94 SER A N 1
ATOM 750 C CA . SER A 1 94 ? -6.436 -2.635 15.587 1.00 86.00 94 SER A CA 1
ATOM 751 C C . SER A 1 94 ? -7.957 -2.493 15.437 1.00 86.00 94 SER A C 1
ATOM 753 O O . SER A 1 94 ? -8.514 -2.872 14.408 1.00 86.00 94 SER A O 1
ATOM 755 N N . PRO A 1 95 ? -8.669 -1.888 16.407 1.00 87.88 95 PRO A N 1
ATOM 756 C CA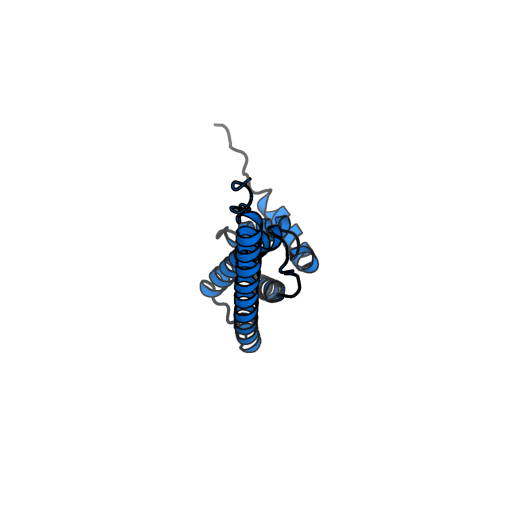 . PRO A 1 95 ? -10.112 -1.633 16.309 1.00 87.88 95 PRO A CA 1
ATOM 757 C C . PRO A 1 95 ? -10.453 -0.459 15.360 1.00 87.88 95 PRO A C 1
ATOM 759 O O . PRO A 1 95 ? -11.353 0.334 15.630 1.00 87.88 95 PRO A O 1
ATOM 762 N N . ILE A 1 96 ? -9.710 -0.304 14.261 1.00 90.94 96 ILE A N 1
ATOM 763 C CA . ILE A 1 96 ? -9.842 0.799 13.305 1.00 90.94 96 ILE A CA 1
ATOM 764 C C . ILE A 1 96 ? -10.748 0.355 12.159 1.00 90.94 96 ILE A C 1
ATOM 766 O O . ILE A 1 96 ? -10.492 -0.648 11.498 1.00 90.94 96 ILE A O 1
ATOM 770 N N . VAL A 1 97 ? -11.788 1.139 11.878 1.00 90.38 97 VAL A N 1
ATOM 771 C CA . VAL A 1 97 ? -12.694 0.895 10.752 1.00 90.38 97 VAL A CA 1
ATOM 772 C C . VAL A 1 97 ? -12.408 1.908 9.652 1.00 90.38 97 VAL A C 1
ATOM 774 O O . VAL A 1 97 ? -12.610 3.107 9.830 1.00 90.38 97 VA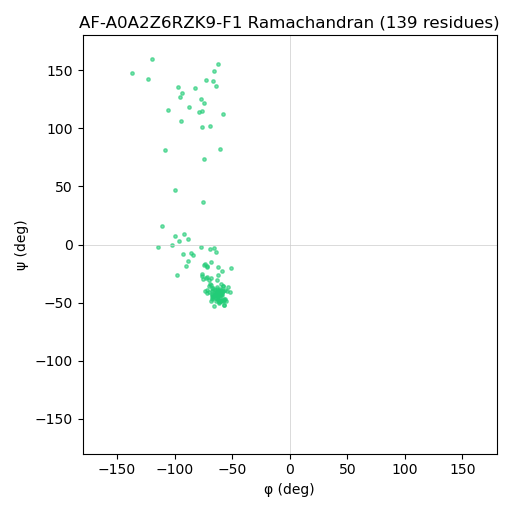L A O 1
ATOM 777 N N . LEU A 1 98 ? -11.954 1.425 8.496 1.00 91.81 98 LEU A N 1
ATOM 778 C CA . LEU A 1 98 ? -11.749 2.271 7.321 1.00 91.81 98 LEU A CA 1
ATOM 779 C C . LEU A 1 98 ? -13.090 2.683 6.710 1.00 91.81 98 LEU A C 1
ATOM 781 O O . LEU A 1 98 ? -14.006 1.860 6.608 1.00 91.81 98 LEU A O 1
ATOM 785 N N . SER A 1 99 ? -13.192 3.928 6.240 1.00 93.88 99 SER A N 1
ATOM 786 C CA . SER A 1 99 ? -14.353 4.385 5.473 1.00 93.88 99 SER A CA 1
ATOM 787 C C . SER A 1 99 ? -14.481 3.592 4.167 1.00 93.88 99 SER A C 1
ATOM 789 O O . SER A 1 99 ? -13.506 3.039 3.653 1.00 93.88 99 SER A O 1
ATOM 791 N N . LYS A 1 100 ? -15.698 3.517 3.615 1.00 95.50 100 LYS A N 1
ATOM 792 C CA . LYS A 1 100 ? -15.917 2.854 2.321 1.00 95.50 100 LYS A CA 1
ATOM 793 C C . LYS A 1 100 ? -15.048 3.485 1.228 1.00 95.50 100 LYS A C 1
ATOM 795 O O . LYS A 1 100 ? -14.366 2.767 0.512 1.00 95.50 100 LYS A O 1
ATOM 800 N N . GLU A 1 101 ? -15.037 4.812 1.170 1.00 95.56 101 GLU A N 1
ATOM 801 C CA . GLU A 1 101 ? -14.248 5.589 0.214 1.00 95.56 101 GLU A CA 1
ATOM 802 C C . GLU A 1 101 ? -12.752 5.263 0.290 1.00 95.56 101 GLU A C 1
ATOM 804 O O . GLU A 1 101 ? -12.133 4.981 -0.731 1.00 95.56 101 GLU A O 1
ATOM 809 N N . LEU A 1 102 ? -12.178 5.214 1.497 1.00 93.25 102 LEU A N 1
ATOM 810 C CA . LEU A 1 102 ? -10.761 4.897 1.663 1.00 93.25 102 LEU A CA 1
ATOM 811 C C . LEU A 1 102 ? -10.441 3.464 1.224 1.00 93.25 102 LEU A C 1
ATOM 813 O O . LEU A 1 102 ? -9.422 3.239 0.576 1.00 93.25 102 LEU A O 1
ATOM 817 N N . ARG A 1 103 ? -11.320 2.494 1.509 1.00 93.38 103 ARG A N 1
ATOM 818 C CA . ARG A 1 103 ? -11.148 1.120 1.009 1.00 93.38 103 ARG A CA 1
ATOM 819 C C . ARG A 1 103 ? -11.203 1.063 -0.516 1.00 93.38 103 ARG A C 1
ATOM 821 O O . ARG A 1 103 ? -10.330 0.452 -1.125 1.00 93.38 103 ARG A O 1
ATOM 828 N N . ASP A 1 104 ? -12.188 1.718 -1.128 1.00 95.12 104 ASP A N 1
ATOM 829 C CA . ASP A 1 104 ? -12.343 1.767 -2.586 1.00 95.12 104 ASP A CA 1
ATOM 830 C C . ASP A 1 104 ? -11.096 2.394 -3.246 1.00 95.12 104 ASP A C 1
ATOM 832 O O . ASP A 1 104 ? -10.572 1.873 -4.235 1.00 95.12 104 ASP A O 1
ATOM 836 N N . ASN A 1 105 ? -10.550 3.452 -2.639 1.00 93.88 105 ASN A N 1
ATOM 837 C CA . ASN A 1 105 ? -9.311 4.090 -3.077 1.00 93.88 105 ASN A CA 1
ATOM 838 C C . ASN A 1 105 ? -8.088 3.173 -2.935 1.00 93.88 105 ASN A C 1
ATOM 840 O O . ASN A 1 105 ? -7.291 3.079 -3.867 1.00 93.88 105 ASN A O 1
ATOM 844 N N . VAL A 1 106 ? -7.959 2.449 -1.817 1.00 92.19 106 VAL A N 1
ATOM 845 C CA . VAL A 1 106 ? -6.896 1.450 -1.611 1.00 92.19 106 VAL A CA 1
ATOM 846 C C . VAL A 1 106 ? -6.934 0.386 -2.713 1.00 92.19 106 VAL A C 1
ATOM 848 O O . VAL A 1 106 ? -5.911 0.124 -3.345 1.00 92.19 106 VAL A O 1
ATOM 851 N N . TYR A 1 107 ? -8.105 -0.179 -3.022 1.00 91.19 107 TYR A N 1
ATOM 852 C CA . TYR A 1 107 ? -8.227 -1.181 -4.088 1.00 91.19 107 TYR A CA 1
ATOM 853 C C . TYR A 1 107 ? -7.912 -0.611 -5.478 1.00 91.19 107 TYR A C 1
ATOM 855 O O . TYR A 1 107 ? -7.196 -1.242 -6.259 1.00 91.19 107 TYR A O 1
ATOM 863 N N . SER A 1 108 ? -8.394 0.598 -5.779 1.00 93.62 108 SER A N 1
ATOM 864 C CA . SER A 1 108 ? -8.102 1.296 -7.039 1.00 93.62 108 SER A CA 1
ATOM 865 C C . SER A 1 108 ? -6.601 1.542 -7.219 1.00 93.62 108 SER A C 1
ATOM 867 O O . SER A 1 108 ? -6.043 1.302 -8.293 1.00 93.62 108 SER A O 1
ATOM 869 N N . SER A 1 109 ? -5.915 1.967 -6.159 1.00 92.75 109 SER A N 1
ATOM 870 C CA . SER A 1 109 ? -4.473 2.199 -6.188 1.00 92.75 109 SER A CA 1
ATOM 871 C C . SER A 1 109 ? -3.664 0.912 -6.296 1.00 92.75 109 SER A C 1
ATOM 873 O O . SER A 1 109 ? -2.679 0.892 -7.031 1.00 92.75 109 SER A O 1
ATOM 875 N N . LEU A 1 110 ? -4.097 -0.184 -5.666 1.00 91.56 110 LEU A N 1
ATOM 876 C CA . LEU A 1 110 ? -3.444 -1.487 -5.817 1.00 91.56 110 LEU A CA 1
ATOM 877 C C . LEU A 1 110 ? -3.430 -1.944 -7.283 1.00 91.56 110 LEU A C 1
ATOM 879 O O . LEU A 1 110 ? -2.393 -2.381 -7.782 1.00 91.56 110 LEU A O 1
ATOM 883 N N . ALA A 1 111 ? -4.550 -1.777 -7.994 1.00 91.62 111 ALA A N 1
ATOM 884 C CA . ALA A 1 111 ? -4.625 -2.082 -9.422 1.00 91.62 111 ALA A CA 1
ATOM 885 C C . ALA A 1 111 ? -3.637 -1.234 -10.242 1.00 91.62 111 ALA A C 1
ATOM 887 O O . ALA A 1 111 ? -2.963 -1.749 -11.136 1.00 91.62 111 ALA A O 1
ATOM 888 N N . LYS A 1 112 ? -3.493 0.055 -9.905 1.00 91.81 112 LYS A N 1
ATOM 889 C CA . LYS A 1 112 ? -2.515 0.941 -10.551 1.00 91.81 112 LYS A CA 1
ATOM 890 C C . LYS A 1 112 ? -1.086 0.478 -10.273 1.00 91.81 112 LYS A C 1
ATOM 892 O O . LYS A 1 112 ? -0.332 0.322 -11.226 1.00 91.81 112 LYS A O 1
ATOM 897 N N . PHE A 1 113 ? -0.724 0.193 -9.019 1.00 90.19 113 PHE A N 1
ATOM 898 C CA . PHE A 1 113 ? 0.611 -0.304 -8.657 1.00 90.19 113 PHE A CA 1
ATOM 899 C C . PHE A 1 113 ? 0.964 -1.627 -9.344 1.00 90.19 113 PHE A C 1
ATOM 901 O O . PHE A 1 113 ? 2.095 -1.783 -9.805 1.00 90.19 113 PHE A O 1
ATOM 908 N N . ALA A 1 114 ? 0.006 -2.549 -9.475 1.00 89.69 114 ALA A N 1
ATOM 909 C CA . ALA A 1 114 ? 0.202 -3.791 -10.220 1.00 89.69 114 ALA A CA 1
ATOM 910 C C . ALA A 1 114 ? 0.538 -3.524 -11.698 1.00 89.69 114 ALA A C 1
ATOM 912 O O . ALA A 1 114 ? 1.458 -4.131 -12.248 1.00 89.69 114 ALA A O 1
ATOM 913 N N . GLU A 1 115 ? -0.144 -2.561 -12.325 1.00 89.88 115 GLU A N 1
ATOM 914 C CA . GLU A 1 115 ? 0.166 -2.142 -13.694 1.00 89.88 115 GLU A CA 1
ATOM 915 C C . GLU A 1 115 ? 1.546 -1.471 -13.795 1.00 89.88 115 GLU A C 1
ATOM 917 O O . GLU A 1 115 ? 2.277 -1.717 -14.758 1.00 89.88 115 GLU A O 1
ATOM 922 N N . ILE A 1 116 ? 1.950 -0.678 -12.791 1.00 86.31 116 ILE A N 1
ATOM 923 C CA . ILE A 1 116 ? 3.306 -0.103 -12.723 1.00 86.31 116 ILE A CA 1
ATOM 924 C C . ILE A 1 116 ? 4.364 -1.189 -12.664 1.00 86.31 116 ILE A C 1
ATOM 926 O O . ILE A 1 116 ? 5.321 -1.152 -13.443 1.00 86.31 116 ILE A O 1
ATOM 930 N N . HIS A 1 117 ? 4.184 -2.164 -11.779 1.00 86.06 117 HIS A N 1
ATOM 931 C CA . HIS A 1 117 ? 5.092 -3.290 -11.655 1.00 86.06 117 HIS A CA 1
ATOM 932 C C . HIS A 1 117 ? 5.214 -4.028 -12.992 1.00 86.06 117 HIS A C 1
ATOM 934 O O . HIS A 1 117 ? 6.314 -4.150 -13.523 1.00 86.06 117 HIS A O 1
ATOM 940 N N . ARG A 1 118 ? 4.080 -4.413 -13.598 1.00 86.88 118 ARG A N 1
ATOM 941 C CA . ARG A 1 118 ? 4.038 -5.130 -14.882 1.00 86.88 118 ARG A CA 1
ATOM 942 C C . ARG A 1 118 ? 4.775 -4.384 -15.997 1.00 86.88 118 ARG A C 1
ATOM 944 O O . ARG A 1 118 ? 5.598 -4.983 -16.686 1.00 86.88 118 ARG A O 1
ATOM 951 N N . LYS A 1 119 ? 4.508 -3.083 -16.172 1.00 84.62 119 LYS A N 1
ATOM 952 C CA . LYS A 1 119 ? 5.187 -2.258 -17.188 1.00 84.62 119 LYS A CA 1
ATOM 953 C C . LYS A 1 119 ? 6.688 -2.167 -16.937 1.00 84.62 119 LYS A C 1
ATOM 955 O O . LYS A 1 119 ? 7.465 -2.260 -17.881 1.00 84.62 119 LYS A O 1
ATOM 960 N N . THR A 1 120 ? 7.091 -1.993 -15.682 1.00 79.56 120 THR A N 1
ATOM 961 C CA . THR A 1 120 ? 8.506 -1.837 -15.330 1.00 79.56 120 THR A CA 1
ATOM 962 C C . THR A 1 120 ? 9.273 -3.148 -15.520 1.00 79.56 120 THR A C 1
ATOM 964 O O . THR A 1 120 ? 10.366 -3.129 -16.081 1.00 79.56 120 THR A O 1
ATOM 967 N N . THR A 1 121 ? 8.684 -4.289 -15.143 1.00 82.81 121 THR A N 1
ATOM 968 C CA . THR A 1 121 ? 9.234 -5.625 -15.423 1.00 82.81 121 THR A CA 1
ATOM 969 C C . THR A 1 121 ? 9.428 -5.835 -16.920 1.00 82.81 121 THR A C 1
ATOM 971 O O . THR A 1 121 ? 10.531 -6.172 -17.333 1.00 82.81 121 THR A O 1
ATOM 974 N N . LEU A 1 122 ? 8.413 -5.532 -17.738 1.00 82.94 122 LEU A N 1
ATOM 975 C CA . LEU A 1 122 ? 8.503 -5.670 -19.193 1.00 82.94 122 LEU A CA 1
ATOM 976 C C . LEU A 1 122 ? 9.616 -4.797 -19.797 1.00 82.94 122 LEU A C 1
ATOM 978 O O . LEU A 1 122 ? 10.359 -5.252 -20.660 1.00 82.94 122 LEU A O 1
ATOM 982 N N . VAL A 1 123 ? 9.756 -3.544 -19.349 1.00 76.25 123 VAL A N 1
ATOM 983 C CA . VAL A 1 123 ? 10.829 -2.646 -19.815 1.00 76.25 123 VAL A CA 1
ATOM 984 C C . VAL A 1 123 ? 12.209 -3.190 -19.442 1.00 76.25 123 VAL A C 1
ATOM 986 O O . VAL A 1 123 ? 13.130 -3.108 -20.252 1.00 76.25 123 VAL A O 1
ATOM 989 N N . ILE A 1 124 ? 12.362 -3.751 -18.240 1.00 75.81 124 ILE A N 1
ATOM 990 C CA . ILE A 1 124 ? 13.619 -4.365 -17.800 1.00 75.81 124 ILE A CA 1
ATOM 991 C C . ILE A 1 124 ? 13.916 -5.626 -18.609 1.00 75.81 124 ILE A C 1
ATOM 993 O O . ILE A 1 124 ? 15.039 -5.766 -19.075 1.00 75.81 124 ILE A O 1
ATOM 997 N N . GLU A 1 125 ? 12.936 -6.504 -18.820 1.00 78.69 125 GLU A N 1
ATOM 998 C CA . GLU A 1 125 ? 13.082 -7.716 -19.634 1.00 78.69 125 GLU A CA 1
ATOM 999 C C . GLU A 1 125 ? 13.462 -7.380 -21.080 1.00 78.69 125 GLU A C 1
ATOM 1001 O O . GLU A 1 125 ? 14.456 -7.894 -21.573 1.00 78.69 125 GLU A O 1
ATOM 1006 N N . ILE A 1 126 ? 12.766 -6.439 -21.730 1.00 74.62 126 ILE A N 1
ATOM 1007 C CA . ILE A 1 126 ? 13.106 -5.983 -23.089 1.00 74.62 126 ILE A CA 1
ATOM 1008 C C . ILE A 1 126 ? 14.486 -5.310 -23.118 1.00 74.62 126 ILE A C 1
ATOM 1010 O O . ILE A 1 126 ? 15.262 -5.514 -24.050 1.00 74.62 126 ILE A O 1
ATOM 1014 N N . GLY A 1 127 ? 14.806 -4.477 -22.123 1.00 65.81 127 GLY A N 1
ATOM 1015 C CA . GLY A 1 127 ? 16.113 -3.828 -22.009 1.00 65.81 127 GLY A CA 1
ATOM 1016 C C . GLY A 1 127 ? 17.253 -4.834 -21.825 1.00 65.81 127 GLY A C 1
ATOM 1017 O O . GLY A 1 127 ? 18.318 -4.673 -22.425 1.00 65.81 127 GLY A O 1
ATOM 1018 N N . LEU A 1 128 ? 17.018 -5.894 -21.049 1.00 59.75 128 LEU A N 1
ATOM 1019 C CA . LEU A 1 128 ? 17.918 -7.035 -20.913 1.00 59.75 128 LEU A CA 1
ATOM 1020 C C . LEU A 1 128 ? 18.008 -7.790 -22.245 1.00 59.75 128 LEU A C 1
ATOM 1022 O O . LEU A 1 128 ? 19.098 -7.887 -22.784 1.00 59.75 128 LEU A O 1
ATOM 1026 N N . ASP A 1 129 ? 16.907 -8.202 -22.868 1.00 56.72 129 ASP A N 1
ATOM 1027 C CA . ASP A 1 129 ? 16.921 -8.907 -24.160 1.00 56.72 129 ASP A CA 1
ATOM 1028 C C . ASP A 1 129 ? 17.642 -8.121 -25.271 1.00 56.72 129 ASP A C 1
ATOM 1030 O O . ASP A 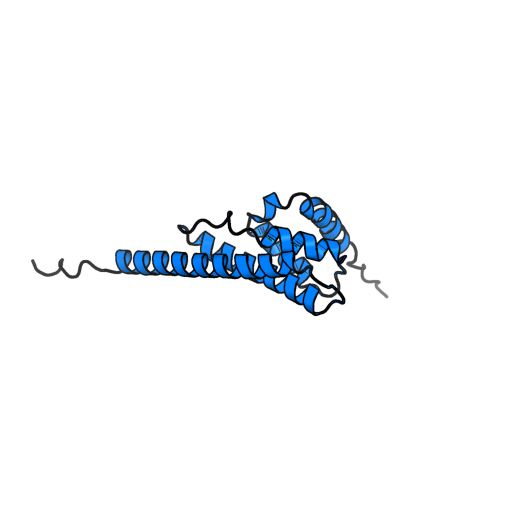1 129 ? 18.397 -8.693 -26.059 1.00 56.72 129 ASP A O 1
ATOM 1034 N N . ASN A 1 130 ? 17.475 -6.795 -25.318 1.00 56.88 130 ASN A N 1
ATOM 1035 C CA . ASN A 1 130 ? 18.151 -5.931 -26.289 1.00 56.88 130 ASN A CA 1
ATOM 1036 C C . ASN A 1 130 ? 19.650 -5.749 -26.004 1.00 56.88 130 ASN A C 1
ATOM 1038 O O . ASN A 1 130 ? 20.418 -5.535 -26.939 1.00 56.88 130 ASN A O 1
ATOM 1042 N N . SER A 1 131 ? 20.076 -5.824 -24.740 1.00 53.94 131 SER A N 1
ATOM 1043 C CA . SER A 1 131 ? 21.493 -5.745 -24.347 1.00 53.94 131 SER A CA 1
ATOM 1044 C C . SER A 1 131 ? 22.189 -7.112 -24.310 1.00 53.94 131 SER A C 1
ATOM 1046 O O . SER A 1 131 ? 23.414 -7.174 -24.397 1.00 53.94 131 SER A O 1
ATOM 1048 N N . PHE A 1 132 ? 21.417 -8.201 -24.243 1.00 48.41 132 PHE A N 1
ATOM 1049 C CA . PHE A 1 132 ? 21.882 -9.586 -24.211 1.00 48.41 132 PHE A CA 1
ATOM 1050 C C . PHE A 1 132 ? 21.744 -10.326 -25.536 1.00 48.41 132 PHE A C 1
ATOM 1052 O O . PHE A 1 132 ? 22.174 -11.471 -25.583 1.00 48.41 132 PHE A O 1
ATOM 1059 N N . ARG A 1 133 ? 21.224 -9.728 -26.618 1.00 47.84 133 ARG A N 1
ATOM 1060 C CA . ARG A 1 133 ? 21.461 -10.258 -27.970 1.00 47.84 133 ARG A CA 1
ATOM 1061 C C . ARG A 1 133 ? 22.935 -10.035 -28.305 1.00 47.84 133 ARG A C 1
ATOM 1063 O O . ARG A 1 133 ? 23.294 -8.915 -28.677 1.00 47.84 133 ARG A O 1
ATOM 1070 N N . PRO A 1 134 ? 23.815 -11.054 -28.235 1.00 46.44 134 PRO A N 1
ATOM 1071 C CA . PRO A 1 134 ? 25.104 -10.920 -28.879 1.00 46.44 134 PRO A CA 1
ATOM 1072 C C . PRO A 1 134 ? 24.763 -10.812 -30.365 1.00 46.44 134 PRO A C 1
ATOM 1074 O O . PRO A 1 134 ? 23.897 -11.541 -30.858 1.00 46.44 134 PRO A O 1
ATOM 1077 N N . ASN A 1 135 ? 25.400 -9.904 -31.093 1.00 48.34 135 ASN A N 1
ATOM 1078 C CA . ASN A 1 135 ? 25.390 -9.967 -32.548 1.00 48.34 135 ASN A CA 1
ATOM 1079 C C . ASN A 1 135 ? 26.044 -11.299 -32.968 1.00 48.34 135 ASN A C 1
ATOM 1081 O O . ASN A 1 135 ? 27.220 -11.347 -33.310 1.00 48.34 135 ASN A O 1
ATOM 1085 N N . PHE A 1 136 ? 25.283 -12.397 -32.952 1.00 48.91 136 PHE A N 1
ATOM 1086 C CA . PHE A 1 136 ? 25.713 -13.726 -33.396 1.00 48.91 136 PHE A CA 1
ATOM 1087 C C . PHE A 1 136 ? 26.042 -13.752 -34.896 1.00 48.91 136 PHE A C 1
ATOM 1089 O O . PHE A 1 136 ? 26.592 -14.728 -35.392 1.00 48.91 136 PHE A O 1
ATOM 1096 N N . ASN A 1 137 ? 25.775 -12.657 -35.611 1.00 54.19 137 ASN A N 1
ATOM 1097 C CA . ASN A 1 13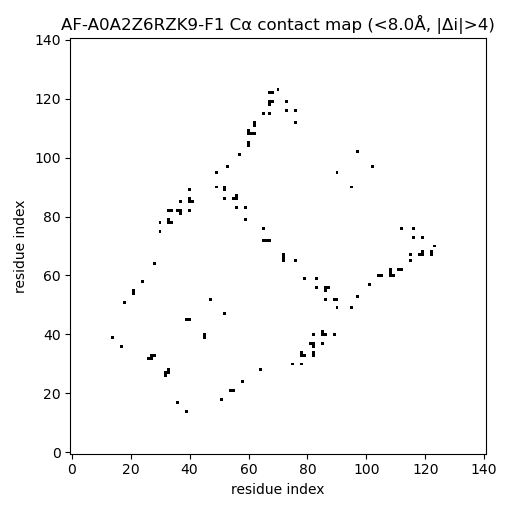7 ? 26.060 -12.509 -37.032 1.00 54.19 137 ASN A CA 1
ATOM 1098 C C . ASN A 1 137 ? 27.471 -11.964 -37.335 1.00 54.19 137 ASN A C 1
ATOM 1100 O O . ASN A 1 137 ? 27.766 -11.726 -38.500 1.00 54.19 137 ASN A O 1
ATOM 1104 N N . GLN A 1 138 ? 28.348 -11.763 -36.341 1.00 53.09 138 GLN A N 1
ATOM 1105 C CA . GLN A 1 138 ? 29.709 -11.236 -36.569 1.00 53.09 138 GLN A CA 1
ATOM 1106 C C . GLN A 1 138 ? 30.828 -12.291 -36.683 1.00 53.09 138 GLN A C 1
ATOM 1108 O O . GLN A 1 138 ? 31.977 -11.909 -36.872 1.00 53.09 138 GLN A O 1
ATOM 1113 N N . PHE A 1 139 ? 30.525 -13.595 -36.639 1.00 49.78 139 PHE A N 1
ATOM 1114 C CA . PHE A 1 139 ? 31.539 -14.661 -36.787 1.00 49.78 139 PHE A CA 1
ATOM 1115 C C . PHE A 1 139 ? 31.617 -15.301 -38.182 1.00 49.78 139 PHE A C 1
ATOM 1117 O O . PHE A 1 139 ? 32.363 -16.258 -38.366 1.00 49.78 139 PHE A O 1
ATOM 1124 N N . ASN A 1 140 ? 30.895 -14.770 -39.171 1.00 48.69 140 ASN A N 1
ATOM 1125 C CA . ASN A 1 140 ? 31.016 -15.203 -40.563 1.00 48.69 140 ASN A CA 1
ATOM 1126 C C . ASN A 1 140 ? 31.717 -14.113 -41.381 1.00 48.69 140 ASN A C 1
ATOM 1128 O O . ASN A 1 140 ? 31.045 -13.317 -42.037 1.00 48.69 140 ASN A O 1
ATOM 1132 N N . HIS A 1 141 ? 33.048 -14.063 -41.324 1.00 46.78 141 HIS A N 1
ATOM 1133 C CA . HIS A 1 141 ? 33.852 -13.390 -42.342 1.00 46.78 141 HIS A CA 1
ATOM 1134 C C . HIS A 1 141 ? 35.230 -14.023 -42.495 1.00 46.78 141 HIS A C 1
ATOM 1136 O O . HIS A 1 141 ? 35.828 -14.385 -41.458 1.00 46.78 141 HIS A O 1
#

Nearest PDB structures (foldseek):
  6zko-assembly1_J  TM=3.086E-01  e=9.262E+00  Ovis aries

Organism: NCBI:txid94130